Protein AF-E2ZJI4-F1 (afdb_monomer_lite)

Foldseek 3Di:
DCLVCCCVPVVVVVVVVLVVLCVVVVNDDSLVSCCVPVHDVSSVVVVVVVVVVVVVVVVCVLQVVLCVQLVVCVVVVNDDPSNDSVSSSVVSVVVVVVCVVPPPCVVCVVVVVVVVVVVVVVVVVVVVVCVPDPVNDPPDPPPPPADPDPVRPDPVVVSVVVSVVD

pLDDT: mean 73.88, std 13.68, range [38.0, 92.81]

Sequence (166 aa):
MWITFGTIFAGGVHDYFSGMMSERNDGASIAEITGKYLGPVMQNVMRVFSVVLLIMVGTVFAVGPAGLIVELCSQSGASGVLTSLLFWLIIILVYYFIATFISIDAVIGKIYPIFGICLIIMAIGVIFGIFTNPAYTIPEIWDHFGSMHPSGTPIWSFMFITVACG

Organism: NCBI:txid748224

InterPro domains:
  IPR003706 CstA, N-terminal domain [PF02554] (1-63)
  IPR051605 Peptide Transporter Carbon Starvation [PTHR30252] (1-72)

Radius of gyration: 21.34 Å; chains: 1; bounding box: 44×47×50 Å

Structure (mmCIF, N/CA/C/O backbone):
data_AF-E2ZJI4-F1
#
_entry.id   AF-E2ZJI4-F1
#
loop_
_atom_site.group_PDB
_atom_site.id
_atom_site.type_symbol
_atom_site.label_atom_id
_atom_site.label_alt_id
_atom_site.label_comp_id
_atom_site.label_asym_id
_atom_site.label_entity_id
_atom_site.label_seq_id
_atom_site.pdbx_PDB_ins_code
_atom_site.Cartn_x
_atom_site.Cartn_y
_atom_site.Cartn_z
_atom_site.occupancy
_atom_site.B_iso_or_equiv
_atom_site.auth_seq_id
_atom_site.auth_comp_id
_atom_site.auth_asym_id
_atom_site.auth_atom_id
_atom_site.pdbx_PDB_model_num
ATOM 1 N N . MET A 1 1 ? -7.503 17.088 -14.527 1.00 54.31 1 MET A N 1
ATOM 2 C CA . MET A 1 1 ? -7.587 18.032 -13.386 1.00 54.31 1 MET A CA 1
ATOM 3 C C . MET A 1 1 ? -8.460 17.529 -12.244 1.00 54.31 1 MET A C 1
ATOM 5 O O . MET A 1 1 ? -8.020 17.585 -11.106 1.00 54.31 1 MET A O 1
ATOM 9 N N . TRP A 1 2 ? -9.666 17.014 -12.500 1.00 63.25 2 TRP A N 1
ATOM 10 C CA . TRP A 1 2 ? -10.529 16.528 -11.413 1.00 63.25 2 TRP A CA 1
ATOM 11 C C . TRP A 1 2 ? -9.897 15.397 -10.582 1.00 63.25 2 TRP A C 1
ATOM 13 O O . TRP A 1 2 ? -10.011 15.413 -9.369 1.00 63.25 2 TRP A O 1
ATOM 23 N N . ILE A 1 3 ? -9.153 14.476 -11.210 1.00 63.47 3 ILE A N 1
ATOM 24 C CA . ILE A 1 3 ? -8.454 13.386 -10.504 1.00 63.47 3 ILE A CA 1
ATOM 25 C C . ILE A 1 3 ? -7.382 13.933 -9.546 1.00 63.47 3 ILE A C 1
ATOM 27 O O . ILE A 1 3 ? -7.364 13.558 -8.383 1.00 63.47 3 ILE A O 1
ATOM 31 N N . THR A 1 4 ? -6.534 14.863 -10.000 1.00 68.12 4 THR A N 1
ATOM 32 C CA . THR A 1 4 ? -5.451 15.443 -9.182 1.00 68.12 4 THR A CA 1
ATOM 33 C C . THR A 1 4 ? -5.979 16.314 -8.046 1.00 68.12 4 THR A C 1
ATOM 35 O O . THR A 1 4 ? -5.458 16.276 -6.939 1.00 68.12 4 THR A O 1
ATOM 38 N N . PHE A 1 5 ? -7.027 17.100 -8.296 1.00 70.38 5 PHE A N 1
ATOM 39 C CA . PHE A 1 5 ? -7.662 17.883 -7.237 1.00 70.38 5 PHE A CA 1
ATOM 40 C C . PHE A 1 5 ? -8.491 17.001 -6.293 1.00 70.38 5 PHE A C 1
ATOM 42 O O . PHE A 1 5 ? -8.498 17.239 -5.089 1.00 70.38 5 PHE A O 1
ATOM 49 N N . GLY A 1 6 ? -9.142 15.960 -6.813 1.00 71.56 6 GLY A N 1
ATOM 50 C CA . GLY A 1 6 ? -9.925 15.000 -6.041 1.00 71.56 6 GLY A CA 1
ATOM 51 C C . GLY A 1 6 ? -9.070 14.176 -5.081 1.00 71.56 6 GLY A C 1
ATOM 52 O O . GLY A 1 6 ? -9.448 14.027 -3.923 1.00 71.56 6 GLY A O 1
ATOM 53 N N . THR A 1 7 ? -7.892 13.703 -5.496 1.00 73.19 7 THR A N 1
ATOM 54 C CA . THR A 1 7 ? -6.973 12.992 -4.589 1.00 73.19 7 THR A CA 1
ATOM 55 C C . THR A 1 7 ? -6.473 13.893 -3.462 1.00 73.19 7 THR A C 1
ATOM 57 O O . THR A 1 7 ? -6.503 13.488 -2.304 1.00 73.19 7 THR A O 1
ATOM 60 N N . ILE A 1 8 ? -6.078 15.132 -3.771 1.00 77.69 8 ILE A N 1
ATOM 61 C CA . ILE A 1 8 ? -5.547 16.074 -2.774 1.00 77.69 8 ILE A CA 1
ATOM 62 C C . ILE A 1 8 ? -6.634 16.502 -1.782 1.00 77.69 8 ILE A C 1
ATOM 64 O O . ILE A 1 8 ? -6.434 16.419 -0.572 1.00 77.69 8 ILE A O 1
ATOM 68 N N . PHE A 1 9 ? -7.786 16.960 -2.280 1.00 79.06 9 PHE A N 1
ATOM 69 C CA . PHE A 1 9 ? -8.821 17.544 -1.428 1.00 79.06 9 PHE A CA 1
ATOM 70 C C . PHE A 1 9 ? -9.802 16.521 -0.863 1.00 79.06 9 PHE A C 1
ATOM 72 O O . PHE A 1 9 ? -10.209 16.676 0.279 1.00 79.06 9 PHE A O 1
ATOM 79 N N . ALA A 1 10 ? -10.211 15.498 -1.616 1.00 77.94 10 ALA A N 1
ATOM 80 C CA . ALA A 1 10 ? -11.143 14.492 -1.104 1.00 77.94 10 ALA A CA 1
ATOM 81 C C . ALA A 1 10 ? -10.399 13.333 -0.429 1.00 77.94 10 ALA A C 1
ATOM 83 O O . ALA A 1 10 ? -10.741 12.977 0.694 1.00 77.94 10 ALA A O 1
ATOM 84 N N . GLY A 1 11 ? -9.360 12.792 -1.075 1.00 76.06 11 GLY A N 1
ATOM 85 C CA . GLY A 1 11 ? -8.536 11.716 -0.510 1.00 76.06 11 GLY A CA 1
ATOM 86 C C . GLY A 1 11 ? -7.755 12.168 0.725 1.00 76.06 11 GLY A C 1
ATOM 87 O O . GLY A 1 11 ? -7.918 11.601 1.800 1.00 76.06 11 GLY A O 1
ATOM 88 N N . GLY A 1 12 ? -6.994 13.261 0.611 1.00 80.25 12 GLY A N 1
ATOM 89 C CA . GLY A 1 12 ? -6.200 13.786 1.729 1.00 80.25 12 GLY A CA 1
ATOM 90 C C . GLY A 1 12 ? -7.039 14.155 2.958 1.00 80.25 12 GLY A C 1
ATOM 91 O O . GLY A 1 12 ? -6.649 13.871 4.088 1.00 80.25 12 GLY A O 1
ATOM 92 N N . VAL A 1 13 ? -8.226 14.736 2.753 1.00 86.12 13 VAL A N 1
ATOM 93 C CA . VAL A 1 13 ? -9.151 15.061 3.850 1.00 86.12 13 VAL A CA 1
ATOM 94 C C . VAL A 1 13 ? -9.775 13.796 4.448 1.00 86.12 13 VAL A C 1
ATOM 96 O O . VAL A 1 13 ? -9.867 13.692 5.671 1.00 86.12 13 VAL A O 1
ATOM 99 N N . HIS A 1 14 ? -10.170 12.822 3.621 1.00 81.75 14 HIS A N 1
ATOM 100 C CA . HIS A 1 14 ? -10.692 11.530 4.077 1.00 81.75 14 HIS A CA 1
ATOM 101 C C . HIS A 1 14 ? -9.684 10.777 4.956 1.00 81.75 14 HIS A C 1
ATOM 103 O O . HIS A 1 14 ? -10.043 10.299 6.038 1.00 81.75 14 HIS A O 1
ATOM 109 N N . ASP A 1 15 ? -8.425 10.715 4.530 1.00 85.75 15 ASP A N 1
ATOM 110 C CA . ASP A 1 15 ? -7.367 10.003 5.249 1.00 85.75 15 ASP A CA 1
ATOM 111 C C . ASP A 1 15 ? -6.981 10.737 6.533 1.00 85.75 15 ASP A C 1
ATOM 113 O O . ASP A 1 15 ? -6.827 10.110 7.582 1.00 85.75 15 ASP A O 1
ATOM 117 N N . TYR A 1 16 ? -6.926 12.073 6.493 1.00 86.31 16 TYR A N 1
ATOM 118 C CA . TYR A 1 16 ? -6.687 12.888 7.681 1.00 86.31 16 TYR A CA 1
ATOM 119 C C . TYR A 1 16 ? -7.789 12.713 8.732 1.00 86.31 16 TYR A C 1
ATOM 121 O O . TYR A 1 16 ? -7.490 12.496 9.907 1.00 86.31 16 TYR A O 1
ATOM 129 N N . PHE A 1 17 ? -9.066 12.761 8.335 1.00 84.50 17 PHE A N 1
ATOM 130 C CA . PHE A 1 17 ? -10.169 12.549 9.275 1.00 84.50 17 PHE A CA 1
ATOM 131 C C . PHE A 1 17 ? -10.183 11.126 9.831 1.00 84.50 17 PHE A C 1
ATOM 133 O O . PHE A 1 17 ? -10.371 10.948 11.036 1.00 84.50 17 PHE A O 1
ATOM 140 N N . SER A 1 18 ? -9.951 10.122 8.985 1.00 83.56 18 SER A N 1
ATOM 141 C CA . SER A 1 18 ? -9.894 8.720 9.408 1.00 83.56 18 SER A CA 1
ATOM 142 C C . SER A 1 18 ? -8.736 8.473 10.382 1.00 83.56 18 SER A C 1
ATOM 144 O O . SER A 1 18 ? -8.931 7.831 11.417 1.00 83.56 18 SER A O 1
ATOM 146 N N . GLY A 1 19 ? -7.562 9.051 10.111 1.00 85.19 19 GLY A N 1
ATOM 147 C CA . GLY A 1 19 ? -6.392 8.985 10.988 1.00 85.19 19 GLY A CA 1
ATOM 148 C C . GLY A 1 19 ? -6.608 9.706 12.318 1.00 85.19 19 GLY A C 1
ATOM 149 O O . GLY A 1 19 ? -6.426 9.106 13.375 1.00 85.19 19 GLY A O 1
ATOM 150 N N . MET A 1 20 ? -7.089 10.953 12.287 1.00 87.81 20 MET A N 1
ATOM 151 C CA . MET A 1 20 ? -7.337 11.737 13.504 1.00 87.81 20 MET A CA 1
ATOM 152 C C . MET A 1 20 ? -8.419 11.099 14.388 1.00 87.81 20 MET A C 1
ATOM 154 O O . MET A 1 20 ? -8.345 11.165 15.616 1.00 87.81 20 MET A O 1
ATOM 158 N N . MET A 1 21 ? -9.437 10.468 13.792 1.00 85.50 21 MET A N 1
ATOM 159 C CA . MET A 1 21 ? -10.437 9.715 14.552 1.00 85.50 21 MET A CA 1
ATOM 160 C C . MET A 1 21 ? -9.856 8.445 15.178 1.00 85.50 21 MET A C 1
ATOM 162 O O . MET A 1 21 ? -10.248 8.113 16.296 1.00 85.50 21 MET A O 1
ATOM 166 N N . SER A 1 22 ? -8.939 7.754 14.499 1.00 87.31 22 SER A N 1
ATOM 167 C CA . SER A 1 22 ? -8.255 6.579 15.050 1.00 87.31 22 SER A CA 1
ATOM 168 C C . SER A 1 22 ? -7.337 6.949 16.212 1.00 87.31 22 SER A C 1
ATOM 170 O O . SER A 1 22 ? -7.467 6.371 17.289 1.00 87.31 22 SER A O 1
ATOM 172 N N . GLU A 1 23 ? -6.511 7.985 16.065 1.00 86.81 23 GLU A N 1
ATOM 173 C CA . GLU A 1 23 ? -5.606 8.456 17.122 1.00 86.81 23 GLU A CA 1
ATOM 174 C C . GLU A 1 23 ? -6.366 8.908 18.381 1.00 86.81 23 GLU A C 1
ATOM 176 O O . GLU A 1 23 ? -5.993 8.569 19.501 1.00 86.81 23 GLU A O 1
ATOM 181 N N . ARG A 1 24 ? -7.503 9.597 18.209 1.00 87.38 24 ARG A N 1
ATOM 182 C CA . ARG A 1 24 ? -8.380 10.005 19.324 1.00 87.38 24 ARG A CA 1
ATOM 183 C C . ARG A 1 24 ? -9.121 8.847 20.001 1.00 87.38 24 ARG A C 1
ATOM 185 O O . ARG A 1 24 ? -9.752 9.066 21.033 1.00 87.38 24 ARG A O 1
ATOM 192 N N . ASN A 1 25 ? -9.101 7.651 19.417 1.00 86.00 25 ASN A N 1
ATOM 193 C CA . ASN A 1 25 ? -9.716 6.438 19.954 1.00 86.00 25 ASN A CA 1
ATOM 194 C C . ASN A 1 25 ? -8.659 5.343 20.181 1.00 86.00 25 ASN A C 1
ATOM 196 O O . ASN A 1 25 ? -8.899 4.188 19.842 1.00 86.00 25 ASN A O 1
ATOM 200 N N . ASP A 1 26 ? -7.490 5.706 20.718 1.00 85.44 26 ASP A N 1
ATOM 201 C CA . ASP A 1 26 ? -6.411 4.776 21.096 1.00 85.44 26 ASP A CA 1
ATOM 202 C C . ASP A 1 26 ? -5.879 3.910 19.934 1.00 85.44 26 ASP A C 1
ATOM 204 O O . ASP A 1 26 ? -5.415 2.787 20.130 1.00 85.44 26 ASP A O 1
ATOM 208 N N . GLY A 1 27 ? -5.958 4.414 18.698 1.00 79.62 27 GLY A N 1
ATOM 209 C CA . GLY A 1 27 ? -5.555 3.676 17.499 1.00 79.62 27 GLY A CA 1
ATOM 210 C C . GLY A 1 27 ? -6.567 2.614 17.059 1.00 79.62 27 GLY A C 1
ATOM 211 O O . GLY A 1 27 ? -6.209 1.683 16.337 1.00 79.62 27 GLY A O 1
ATOM 212 N N . ALA A 1 28 ? -7.831 2.724 17.484 1.00 82.50 28 ALA A N 1
ATOM 213 C CA . ALA A 1 28 ? -8.875 1.782 17.099 1.00 82.50 28 ALA A CA 1
ATOM 214 C C . ALA A 1 28 ? -9.052 1.709 15.570 1.00 82.50 28 ALA A C 1
ATOM 216 O O . ALA A 1 28 ? -8.937 2.707 14.850 1.00 82.50 28 ALA A O 1
ATOM 217 N N . SER A 1 29 ? -9.378 0.512 15.073 1.00 83.44 29 SER A N 1
ATOM 218 C CA . SER A 1 29 ? -9.670 0.294 13.650 1.00 83.44 29 SER A CA 1
ATOM 219 C C . SER A 1 29 ? -10.915 1.077 13.207 1.00 83.44 29 SER A C 1
ATOM 221 O O . SER A 1 29 ? -11.851 1.269 13.985 1.00 83.44 29 SER A O 1
ATOM 223 N N . ILE A 1 30 ? -10.993 1.479 11.932 1.00 82.62 30 ILE A N 1
ATOM 224 C CA . ILE A 1 30 ? -12.151 2.228 11.393 1.00 82.62 30 ILE A CA 1
ATOM 225 C C . ILE A 1 30 ? -13.477 1.477 11.620 1.00 82.62 30 ILE A C 1
ATOM 227 O O . ILE A 1 30 ? -14.502 2.089 11.932 1.00 82.62 30 ILE A O 1
ATOM 231 N N . ALA A 1 31 ? -13.462 0.143 11.522 1.00 83.06 31 ALA A N 1
ATOM 232 C CA . ALA A 1 31 ? -14.629 -0.692 11.800 1.00 83.06 31 ALA A CA 1
ATOM 233 C C . ALA A 1 31 ? -15.094 -0.585 13.265 1.00 83.06 31 ALA A C 1
ATOM 235 O O . ALA A 1 31 ? -16.293 -0.603 13.545 1.00 83.06 31 ALA A O 1
ATOM 236 N N . GLU A 1 32 ? -14.161 -0.433 14.201 1.00 82.44 32 GLU A N 1
ATOM 237 C CA . GLU A 1 32 ? -14.433 -0.290 15.631 1.00 82.44 32 GLU A CA 1
ATOM 238 C C . GLU A 1 32 ? -14.903 1.118 16.001 1.00 82.44 32 GLU A C 1
ATOM 240 O O . GLU A 1 32 ? -15.872 1.260 16.747 1.00 82.44 32 GLU A O 1
ATOM 245 N N . ILE A 1 33 ? -14.318 2.149 15.386 1.00 84.56 33 ILE A N 1
ATOM 246 C CA . ILE A 1 33 ? -14.790 3.537 15.499 1.00 84.56 33 ILE A CA 1
ATOM 247 C C . ILE A 1 33 ? -16.229 3.642 14.983 1.00 84.56 33 ILE A C 1
ATOM 249 O O . ILE A 1 33 ? -17.095 4.209 15.649 1.00 84.56 33 ILE A O 1
ATOM 253 N N . THR A 1 34 ? -16.521 3.026 13.836 1.00 83.25 34 THR A N 1
ATOM 254 C CA . THR A 1 34 ? -17.880 3.008 13.280 1.00 83.25 34 THR A CA 1
ATOM 255 C C . THR A 1 34 ? -18.846 2.275 14.214 1.00 83.25 34 THR A C 1
ATOM 257 O O . THR A 1 34 ? -19.972 2.724 14.408 1.00 83.25 34 THR A O 1
ATOM 260 N N . GLY A 1 35 ? -18.403 1.199 14.870 1.00 82.56 35 GLY A N 1
ATOM 261 C CA . GLY A 1 35 ? -19.187 0.525 15.906 1.00 82.56 35 GLY A CA 1
ATOM 262 C C . GLY A 1 35 ? -19.494 1.397 17.125 1.00 82.56 35 GLY A C 1
ATOM 263 O O . GLY A 1 35 ? -20.620 1.376 17.623 1.00 82.56 35 GLY A O 1
ATOM 264 N N . LYS A 1 36 ? -18.525 2.206 17.572 1.00 81.75 36 LYS A N 1
ATOM 265 C CA . LYS A 1 36 ? -18.674 3.117 18.718 1.00 81.75 36 LYS A CA 1
ATOM 266 C C . LYS A 1 36 ? -19.704 4.223 18.465 1.00 81.75 36 LYS A C 1
ATOM 268 O O . LYS A 1 36 ? -20.446 4.568 19.380 1.00 81.75 36 LYS A O 1
ATOM 273 N N . TYR A 1 37 ? -19.762 4.760 17.244 1.00 82.81 37 TYR A N 1
ATOM 274 C CA . TYR A 1 37 ? -20.642 5.888 16.903 1.00 82.81 37 TYR A CA 1
ATOM 275 C C . TYR A 1 37 ? -21.975 5.487 16.247 1.00 82.81 37 TYR A C 1
ATOM 277 O O . TYR A 1 37 ? -22.973 6.170 16.459 1.00 82.81 37 TYR A O 1
ATOM 285 N N . LEU A 1 38 ? -22.017 4.402 15.466 1.00 84.25 38 LEU A N 1
ATOM 286 C CA . LEU A 1 38 ? -23.202 3.969 14.703 1.00 84.25 38 LEU A CA 1
ATOM 287 C C . LEU A 1 38 ? -23.879 2.709 15.271 1.00 84.25 38 LEU A C 1
ATOM 289 O O . LEU A 1 38 ? -24.960 2.330 14.819 1.00 84.25 38 LEU A O 1
ATOM 293 N N . GLY A 1 39 ? -23.268 2.070 16.270 1.00 89.88 39 GLY A N 1
ATOM 294 C CA . GLY A 1 39 ? -23.817 0.919 16.979 1.00 89.88 39 GLY A CA 1
ATOM 295 C C . GLY A 1 39 ? -23.293 -0.447 16.504 1.00 89.88 39 GLY A C 1
ATOM 296 O O . GLY A 1 39 ? -22.577 -0.561 15.503 1.00 89.88 39 GLY A O 1
ATOM 297 N N . PRO A 1 40 ? -23.677 -1.527 17.212 1.00 86.69 40 PRO A N 1
ATOM 298 C CA . PRO A 1 40 ? -23.088 -2.861 17.045 1.00 86.69 40 PRO A CA 1
ATOM 299 C C . PRO A 1 40 ? -23.424 -3.522 15.701 1.00 86.69 40 PRO A C 1
ATOM 301 O O . PRO A 1 40 ? -22.649 -4.331 15.192 1.00 86.69 40 PRO A O 1
ATOM 304 N N . VAL A 1 41 ? -24.559 -3.165 15.089 1.00 90.25 41 VAL A N 1
ATOM 305 C CA . VAL A 1 41 ? -24.955 -3.690 13.771 1.00 90.25 41 VAL A CA 1
ATOM 306 C C . VAL A 1 41 ? -23.991 -3.200 12.691 1.00 90.25 41 VAL A C 1
ATOM 308 O O . VAL A 1 41 ? -23.472 -4.006 11.920 1.00 90.25 41 VAL A O 1
ATOM 311 N N . MET A 1 42 ? -23.687 -1.897 12.672 1.00 87.38 42 MET A N 1
ATOM 312 C CA . MET A 1 42 ? -22.773 -1.325 11.682 1.00 87.38 42 MET A CA 1
ATOM 313 C C . MET A 1 42 ? -21.331 -1.807 11.890 1.00 87.38 42 MET A C 1
ATOM 315 O O . MET A 1 42 ? -20.609 -2.020 10.918 1.00 87.38 42 MET A O 1
ATOM 319 N N . GLN A 1 43 ? -20.927 -2.061 13.139 1.00 87.94 43 GLN A N 1
ATOM 320 C CA . GLN A 1 43 ? -19.620 -2.645 13.450 1.00 87.94 43 GLN A CA 1
ATOM 321 C C . GLN A 1 43 ? -19.399 -3.985 12.738 1.00 87.94 43 GLN A C 1
ATOM 323 O O . GLN A 1 43 ? -18.351 -4.208 12.133 1.00 87.94 43 GLN A O 1
ATOM 328 N N . ASN A 1 44 ? -20.387 -4.881 12.798 1.00 87.38 44 ASN A N 1
ATOM 329 C CA . ASN A 1 44 ? -20.279 -6.203 12.185 1.00 87.38 44 ASN A CA 1
ATOM 330 C C . ASN A 1 44 ? -20.289 -6.126 10.655 1.00 87.38 44 ASN A C 1
ATOM 332 O O . ASN A 1 44 ? -19.511 -6.832 10.015 1.00 87.38 44 ASN A O 1
ATOM 336 N N . VAL A 1 45 ? -21.094 -5.231 10.070 1.00 91.75 45 VAL A N 1
ATOM 337 C CA . VAL A 1 45 ? -21.080 -4.974 8.618 1.00 91.75 45 VAL A CA 1
ATOM 338 C C . VAL A 1 45 ? -19.699 -4.492 8.170 1.00 91.75 45 VAL A C 1
ATOM 340 O O . VAL A 1 45 ? -19.118 -5.067 7.249 1.00 91.75 45 VAL A O 1
ATOM 343 N N . MET A 1 46 ? -19.135 -3.497 8.862 1.00 88.12 46 MET A N 1
ATOM 344 C CA . MET A 1 46 ? -17.812 -2.963 8.536 1.00 88.12 46 MET A CA 1
ATOM 345 C C . MET A 1 46 ? -16.704 -4.002 8.709 1.00 88.12 46 MET A C 1
ATOM 347 O O . MET A 1 46 ? -15.814 -4.075 7.870 1.00 88.12 46 MET A O 1
ATOM 351 N N . ARG A 1 47 ? -16.770 -4.854 9.739 1.00 89.75 47 ARG A N 1
ATOM 352 C CA . ARG A 1 47 ? -15.803 -5.948 9.927 1.00 89.75 47 ARG A CA 1
ATOM 353 C C . ARG A 1 47 ? -15.816 -6.936 8.763 1.00 89.75 47 ARG A C 1
ATOM 355 O O . ARG A 1 47 ? -14.753 -7.254 8.239 1.00 89.75 47 ARG A O 1
ATOM 362 N N . VAL A 1 48 ? -16.997 -7.397 8.342 1.00 92.81 48 VAL A N 1
ATOM 363 C CA . VAL A 1 48 ? -17.118 -8.326 7.204 1.00 92.81 48 VAL A CA 1
ATOM 364 C C . VAL A 1 48 ? -16.592 -7.673 5.928 1.00 92.81 48 VAL A C 1
ATOM 366 O O . VAL A 1 48 ? -15.801 -8.280 5.208 1.00 92.81 48 VAL A O 1
ATOM 369 N N . PHE A 1 49 ? -16.971 -6.420 5.681 1.00 90.69 49 PHE A N 1
ATOM 370 C CA . PHE A 1 49 ? -16.505 -5.668 4.522 1.00 90.69 49 PHE A CA 1
ATOM 371 C C . PHE A 1 49 ? -14.976 -5.508 4.505 1.00 90.69 49 PHE A C 1
ATOM 373 O O . PHE A 1 49 ? -14.337 -5.817 3.500 1.00 90.69 49 PHE A O 1
ATOM 380 N N . SER A 1 50 ? -14.366 -5.113 5.628 1.00 89.31 50 SER A N 1
ATOM 381 C CA . SER A 1 50 ? -12.911 -4.979 5.742 1.00 89.31 50 SER A CA 1
ATOM 382 C C . SER A 1 50 ? -12.178 -6.301 5.521 1.00 89.31 50 SER A C 1
ATOM 384 O O . SER A 1 50 ? -11.150 -6.300 4.856 1.00 89.31 50 SER A O 1
ATOM 386 N N . VAL A 1 51 ? -12.691 -7.432 6.017 1.00 92.19 51 VAL A N 1
ATOM 387 C CA . VAL A 1 51 ? -12.064 -8.747 5.779 1.00 92.19 51 VAL A CA 1
ATOM 388 C C . VAL A 1 51 ? -12.049 -9.090 4.291 1.00 92.19 51 VAL A C 1
ATOM 390 O O . VAL A 1 51 ? -11.015 -9.509 3.772 1.00 92.19 51 VAL A O 1
ATOM 393 N N . VAL A 1 52 ? -13.162 -8.870 3.587 1.00 92.56 52 VAL A N 1
ATOM 394 C CA . VAL A 1 52 ? -13.231 -9.102 2.135 1.00 92.56 52 VAL A CA 1
ATOM 395 C C . VAL A 1 52 ? -12.235 -8.208 1.396 1.00 92.56 52 VAL A C 1
ATOM 397 O O . VAL A 1 52 ? -11.488 -8.699 0.548 1.00 92.56 52 VAL A O 1
ATOM 400 N N . LEU A 1 53 ? -12.170 -6.920 1.750 1.00 88.94 53 LEU A N 1
ATOM 401 C CA . LEU A 1 53 ? -11.205 -5.993 1.158 1.00 88.94 53 LEU A CA 1
ATOM 402 C C . LEU A 1 53 ? -9.757 -6.407 1.432 1.00 88.94 53 LEU A C 1
ATOM 404 O O . LEU A 1 53 ? -8.949 -6.396 0.511 1.00 88.94 53 LEU A O 1
ATOM 408 N N . LEU A 1 54 ? -9.425 -6.818 2.656 1.00 88.50 54 LEU A N 1
ATOM 409 C CA . LEU A 1 54 ? -8.073 -7.254 3.014 1.00 88.50 54 LEU A CA 1
ATOM 410 C C . LEU A 1 54 ? -7.640 -8.491 2.214 1.00 88.50 54 LEU A C 1
ATOM 412 O O . LEU A 1 54 ? -6.499 -8.552 1.757 1.00 88.50 54 LEU A O 1
ATOM 416 N N . ILE A 1 55 ? -8.548 -9.445 1.981 1.00 90.69 55 ILE A N 1
ATOM 417 C CA . ILE A 1 55 ? -8.276 -10.607 1.120 1.00 90.69 55 ILE A CA 1
ATOM 418 C C . ILE A 1 55 ? -8.053 -10.157 -0.328 1.00 90.69 55 ILE A C 1
ATOM 420 O O . ILE A 1 55 ? -7.083 -10.577 -0.960 1.00 90.69 55 ILE A O 1
ATOM 424 N N . MET A 1 56 ? -8.912 -9.276 -0.850 1.00 87.44 56 MET A N 1
ATOM 425 C CA . MET A 1 56 ? -8.790 -8.756 -2.214 1.00 87.44 56 MET A CA 1
ATOM 426 C C . MET A 1 56 ? -7.454 -8.034 -2.416 1.00 87.44 56 MET A C 1
ATOM 428 O O . MET A 1 56 ? -6.722 -8.342 -3.356 1.00 87.44 56 MET A O 1
ATOM 432 N N . VAL A 1 57 ? -7.092 -7.150 -1.489 1.00 87.31 57 VAL A N 1
ATOM 433 C CA . VAL A 1 57 ? -5.817 -6.428 -1.481 1.00 87.31 57 VAL A CA 1
ATOM 434 C C . VAL A 1 57 ? -4.637 -7.405 -1.450 1.00 87.31 57 VAL A C 1
ATOM 436 O O . VAL A 1 57 ? -3.725 -7.277 -2.266 1.00 87.31 57 VAL A O 1
ATOM 439 N N . GLY A 1 58 ? -4.685 -8.436 -0.600 1.00 87.06 58 GLY A N 1
ATOM 440 C CA . GLY A 1 58 ? -3.657 -9.481 -0.558 1.00 87.06 58 GLY A CA 1
ATOM 441 C C . GLY A 1 58 ? -3.471 -10.201 -1.900 1.00 87.06 58 GLY A C 1
ATOM 442 O O . GLY A 1 58 ? -2.341 -10.408 -2.342 1.00 87.06 58 GLY A O 1
ATOM 443 N N . THR A 1 59 ? -4.564 -10.531 -2.594 1.00 87.31 59 THR A N 1
ATOM 444 C CA . THR A 1 59 ? -4.479 -11.166 -3.922 1.00 87.31 59 THR A CA 1
ATOM 445 C C . THR A 1 59 ? -3.939 -10.224 -4.997 1.00 87.31 59 THR A C 1
ATOM 447 O O . THR A 1 59 ? -3.106 -10.638 -5.802 1.00 87.31 59 THR A O 1
ATOM 450 N N . VAL A 1 60 ? -4.346 -8.951 -4.993 1.00 86.00 60 VAL A N 1
ATOM 451 C CA . VAL A 1 60 ? -3.894 -7.955 -5.977 1.00 86.00 60 VAL A CA 1
ATOM 452 C C . VAL A 1 60 ? -2.395 -7.689 -5.834 1.00 86.00 60 VAL A C 1
ATOM 454 O O . VAL A 1 60 ? -1.683 -7.682 -6.840 1.00 86.00 60 VAL A O 1
ATOM 457 N N . PHE A 1 61 ? -1.888 -7.566 -4.604 1.00 82.88 61 PHE A N 1
ATOM 458 C CA . PHE A 1 61 ? -0.455 -7.381 -4.358 1.00 82.88 61 PHE A CA 1
ATOM 459 C C . PHE A 1 61 ? 0.398 -8.599 -4.731 1.00 82.88 61 PHE A C 1
ATOM 461 O O . PHE A 1 61 ? 1.551 -8.422 -5.109 1.00 82.88 61 PHE A O 1
ATOM 468 N N . ALA A 1 62 ? -0.144 -9.820 -4.681 1.00 85.62 62 ALA A N 1
ATOM 469 C CA . ALA A 1 62 ? 0.569 -11.010 -5.151 1.00 85.62 62 ALA A CA 1
ATOM 470 C C . ALA A 1 62 ? 0.564 -11.130 -6.689 1.00 85.62 62 ALA A C 1
ATOM 472 O O . ALA A 1 62 ? 1.567 -11.512 -7.293 1.00 85.62 62 ALA A O 1
ATOM 473 N N . VAL A 1 63 ? -0.558 -10.794 -7.335 1.00 85.12 63 VAL A N 1
ATOM 474 C CA . VAL A 1 63 ? -0.734 -10.932 -8.792 1.00 85.12 63 VAL A CA 1
ATOM 475 C C . VAL A 1 63 ? -0.024 -9.819 -9.570 1.00 85.12 63 VAL A C 1
ATOM 477 O O . VAL A 1 63 ? 0.524 -10.093 -10.637 1.00 85.12 63 VAL A O 1
ATOM 480 N N . GLY A 1 64 ? 0.011 -8.587 -9.053 1.00 85.19 64 GLY A N 1
ATOM 481 C CA . GLY A 1 64 ? 0.618 -7.435 -9.736 1.00 85.19 64 GLY A CA 1
ATOM 482 C C . GLY A 1 64 ? 2.091 -7.648 -10.127 1.00 85.19 64 GLY A C 1
ATOM 483 O O . GLY A 1 64 ? 2.416 -7.585 -11.315 1.00 85.19 64 GLY A O 1
ATOM 484 N N . PRO A 1 65 ? 2.989 -7.970 -9.176 1.00 82.81 65 PRO A N 1
ATOM 485 C CA . PRO A 1 65 ? 4.392 -8.259 -9.468 1.00 82.81 65 PRO A CA 1
ATOM 486 C C . PRO A 1 65 ? 4.571 -9.489 -10.363 1.00 82.81 65 PRO A C 1
ATOM 488 O O . PRO A 1 65 ? 5.413 -9.471 -11.258 1.00 82.81 65 PRO A O 1
ATOM 491 N N . ALA A 1 66 ? 3.761 -10.539 -10.168 1.00 83.06 66 ALA A N 1
ATOM 492 C CA . ALA A 1 66 ? 3.802 -11.737 -11.009 1.00 83.06 66 ALA A CA 1
ATOM 493 C C . ALA A 1 66 ? 3.498 -11.402 -12.480 1.00 83.06 66 ALA A C 1
ATOM 495 O O . ALA A 1 66 ? 4.203 -11.861 -13.377 1.00 83.06 66 ALA A O 1
ATOM 496 N N . GLY A 1 67 ? 2.484 -10.564 -12.721 1.00 81.88 67 GLY A N 1
ATOM 497 C CA . GLY A 1 67 ? 2.126 -10.087 -14.056 1.00 81.88 67 GLY A CA 1
ATOM 498 C C . GLY A 1 67 ? 3.227 -9.242 -14.698 1.00 81.88 67 GLY A C 1
ATOM 499 O O . GLY A 1 67 ? 3.556 -9.455 -15.863 1.00 81.88 67 GLY A O 1
ATOM 500 N N . LEU A 1 68 ? 3.855 -8.344 -13.931 1.00 82.19 68 LEU A N 1
ATOM 501 C CA . LEU A 1 68 ? 4.969 -7.524 -14.423 1.00 82.19 68 LEU A CA 1
ATOM 502 C C . LEU A 1 68 ? 6.187 -8.370 -14.825 1.00 82.19 68 LEU A C 1
ATOM 504 O O . LEU A 1 68 ? 6.783 -8.120 -15.870 1.00 82.19 68 LEU A O 1
ATOM 508 N N . ILE A 1 69 ? 6.545 -9.390 -14.038 1.00 81.19 69 ILE A N 1
ATOM 509 C CA . ILE A 1 69 ? 7.671 -10.281 -14.364 1.00 81.19 69 ILE A CA 1
ATOM 510 C C . ILE A 1 69 ? 7.377 -11.083 -15.640 1.00 81.19 69 ILE A C 1
ATOM 512 O O . ILE A 1 69 ? 8.247 -11.202 -16.501 1.00 81.19 69 ILE A O 1
ATOM 516 N N . VAL A 1 70 ? 6.149 -11.587 -15.799 1.00 79.12 70 VAL A N 1
ATOM 517 C CA . VAL A 1 70 ? 5.733 -12.312 -17.010 1.00 79.12 70 VAL A CA 1
ATOM 518 C C . VAL A 1 70 ? 5.806 -11.426 -18.253 1.00 79.12 70 VAL A C 1
ATOM 520 O O . VAL A 1 70 ? 6.301 -11.876 -19.289 1.00 79.12 70 VAL A O 1
ATOM 523 N N . GLU A 1 71 ? 5.361 -10.173 -18.161 1.00 78.81 71 GLU A N 1
ATOM 524 C CA . GLU A 1 71 ? 5.426 -9.220 -19.273 1.00 78.81 71 GLU A CA 1
ATOM 525 C C . GLU A 1 71 ? 6.882 -8.920 -19.667 1.00 78.81 71 GLU A C 1
ATOM 527 O O . GLU A 1 71 ? 7.244 -9.003 -20.842 1.00 78.81 71 GLU A O 1
ATOM 532 N N . LEU A 1 72 ? 7.760 -8.685 -18.684 1.00 77.00 72 LEU A N 1
ATOM 533 C CA . LEU A 1 72 ? 9.193 -8.470 -18.920 1.00 77.00 72 LEU A CA 1
ATOM 534 C C . LEU A 1 72 ? 9.880 -9.699 -19.540 1.00 77.00 72 LEU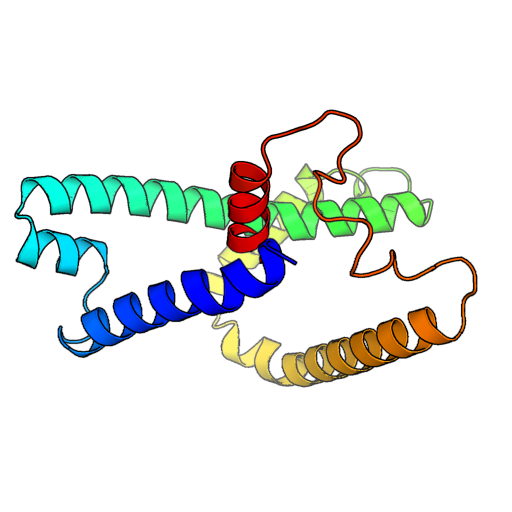 A C 1
ATOM 536 O O . LEU A 1 72 ? 10.705 -9.562 -20.450 1.00 77.00 72 LEU A O 1
ATOM 540 N N . CYS A 1 73 ? 9.537 -10.907 -19.085 1.00 73.81 73 CYS A N 1
ATOM 541 C CA . CYS A 1 73 ? 10.046 -12.154 -19.660 1.00 73.81 73 CYS A CA 1
ATOM 542 C C . CYS A 1 73 ? 9.540 -12.381 -21.095 1.00 73.81 73 CYS A C 1
ATOM 544 O O . CYS A 1 73 ? 10.314 -12.830 -21.943 1.00 73.81 73 CYS A O 1
ATOM 546 N N . SER A 1 74 ? 8.284 -12.023 -21.380 1.00 69.44 74 SER A N 1
ATOM 547 C CA . SER A 1 74 ? 7.689 -12.110 -22.722 1.00 69.44 74 SER A CA 1
ATOM 548 C C . SER A 1 74 ? 8.373 -11.155 -23.703 1.00 69.44 74 SER A C 1
ATOM 550 O O . SER A 1 74 ? 8.736 -11.562 -24.807 1.00 69.44 74 SER A O 1
ATOM 552 N N . GLN A 1 75 ? 8.627 -9.909 -23.290 1.00 68.62 75 GLN A N 1
ATOM 553 C CA . GLN A 1 75 ? 9.321 -8.911 -24.116 1.00 68.62 75 GLN A CA 1
ATOM 554 C C . GLN A 1 75 ? 10.800 -9.249 -24.358 1.00 68.62 75 GLN A C 1
ATOM 556 O O . GLN A 1 75 ? 11.351 -8.897 -25.397 1.00 68.62 75 GLN A O 1
ATOM 561 N N . SER A 1 76 ? 11.435 -9.984 -23.441 1.00 64.38 76 SER A N 1
ATOM 562 C CA . SER A 1 76 ? 12.837 -10.417 -23.560 1.00 64.38 76 SER A CA 1
ATOM 563 C C . SER A 1 76 ? 13.032 -11.668 -24.437 1.00 64.38 76 SER A C 1
ATOM 565 O O . SER A 1 76 ? 14.136 -12.208 -24.499 1.00 64.38 76 SER A O 1
ATOM 567 N N . GLY A 1 77 ? 11.981 -12.159 -25.108 1.00 60.81 77 GLY A N 1
ATOM 568 C CA . GLY A 1 77 ? 12.050 -13.312 -26.015 1.00 60.81 77 GLY A CA 1
ATOM 569 C C . GLY A 1 77 ? 12.150 -14.677 -25.320 1.00 60.81 77 GLY A C 1
ATOM 570 O O . GLY A 1 77 ? 12.423 -15.684 -25.977 1.00 60.81 77 GLY A O 1
ATOM 571 N N . ALA A 1 78 ? 11.927 -14.746 -24.004 1.00 56.69 78 ALA A N 1
ATOM 572 C CA . ALA A 1 78 ? 11.951 -16.004 -23.265 1.00 56.69 78 ALA A CA 1
ATOM 573 C C . ALA A 1 78 ? 10.654 -16.799 -23.505 1.00 56.69 78 ALA A C 1
ATOM 575 O O . ALA A 1 78 ? 9.557 -16.344 -23.189 1.00 56.69 78 ALA A O 1
ATOM 576 N N . SER A 1 79 ? 10.782 -18.013 -24.047 1.00 49.75 79 SER A N 1
ATOM 577 C CA . SER A 1 79 ? 9.657 -18.919 -24.319 1.00 49.75 79 SER A CA 1
ATOM 578 C C . SER A 1 79 ? 9.634 -20.075 -23.313 1.00 49.75 79 SER A C 1
ATOM 580 O O . SER A 1 79 ? 10.618 -20.807 -23.210 1.00 49.75 79 SER A O 1
ATOM 582 N N . GLY A 1 80 ? 8.522 -2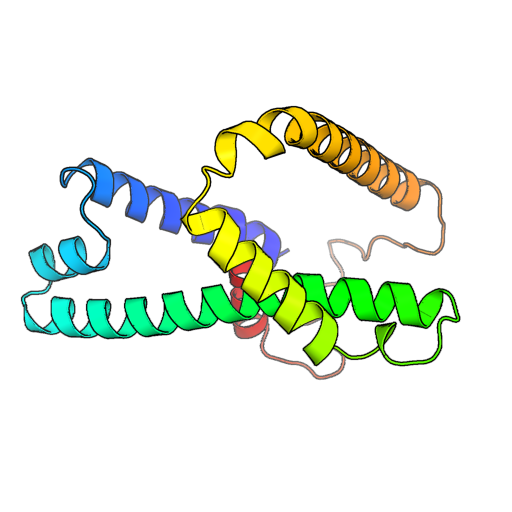0.276 -22.590 1.00 64.00 80 GLY A N 1
ATOM 583 C CA . GLY A 1 80 ? 8.283 -21.487 -21.787 1.00 64.00 80 GLY A CA 1
ATOM 584 C C . GLY A 1 80 ? 7.704 -21.243 -20.387 1.00 64.00 80 GLY A C 1
ATOM 585 O O . GLY A 1 80 ? 6.960 -20.297 -20.161 1.00 64.00 80 GLY A O 1
ATOM 586 N N . VAL A 1 81 ? 8.047 -22.116 -19.429 1.00 57.69 81 VAL A N 1
ATOM 587 C CA . VAL A 1 81 ? 7.546 -22.127 -18.028 1.00 57.69 81 VAL A CA 1
ATOM 588 C C . VAL A 1 81 ? 7.702 -20.767 -17.320 1.00 57.69 81 VAL A C 1
ATOM 590 O O . VAL A 1 81 ? 6.882 -20.410 -16.475 1.00 57.69 81 VAL A O 1
ATOM 593 N N . LEU A 1 82 ? 8.696 -19.973 -17.733 1.00 57.59 82 LEU A N 1
ATOM 594 C CA . LEU A 1 82 ? 8.990 -18.619 -17.246 1.00 57.59 82 LEU A CA 1
ATOM 595 C C . LEU A 1 82 ? 7.951 -17.560 -17.659 1.00 57.59 82 LEU A C 1
ATOM 597 O O . LEU A 1 82 ? 7.922 -16.489 -17.063 1.00 57.59 82 LEU A O 1
ATOM 601 N N . THR A 1 83 ? 7.086 -17.846 -18.634 1.00 61.19 83 THR A N 1
ATOM 602 C CA . THR A 1 83 ? 5.991 -16.961 -19.070 1.00 61.19 83 THR A CA 1
ATOM 603 C C . THR A 1 83 ? 4.666 -17.285 -18.368 1.00 61.19 83 THR A C 1
ATOM 605 O O . THR A 1 83 ? 3.648 -16.642 -18.612 1.00 61.19 83 THR A O 1
ATOM 608 N N . SER A 1 84 ? 4.637 -18.302 -17.500 1.00 71.75 84 SER A N 1
ATOM 609 C CA . SER A 1 84 ? 3.406 -18.699 -16.820 1.00 71.75 84 SER A CA 1
ATOM 610 C C . SER A 1 84 ? 3.192 -17.897 -15.535 1.00 71.75 84 SER A C 1
ATOM 612 O O . SER A 1 84 ? 4.005 -17.919 -14.611 1.00 71.75 84 SER A O 1
ATOM 614 N N . LEU A 1 85 ? 2.051 -17.206 -15.463 1.00 70.94 85 LEU A N 1
ATOM 615 C CA . LEU A 1 85 ? 1.658 -16.409 -14.297 1.00 70.94 85 LEU A CA 1
ATOM 616 C C . LEU A 1 85 ? 1.581 -17.269 -13.031 1.00 70.94 85 LEU A C 1
ATOM 618 O O . LEU A 1 85 ? 2.047 -16.857 -11.975 1.00 70.94 85 LEU A O 1
ATOM 622 N N . LEU A 1 86 ? 1.064 -18.496 -13.150 1.00 77.25 86 LEU A N 1
ATOM 623 C CA . LEU A 1 86 ? 0.952 -19.432 -12.029 1.00 77.25 86 LEU A CA 1
ATOM 624 C C . LEU A 1 86 ? 2.314 -19.826 -11.444 1.00 77.25 86 LEU A C 1
ATOM 626 O O . LEU A 1 86 ? 2.421 -19.963 -10.230 1.00 77.25 86 LEU A O 1
ATOM 630 N N . PHE A 1 87 ? 3.356 -19.969 -12.268 1.00 79.69 87 PHE A N 1
ATOM 631 C CA . PHE A 1 87 ? 4.695 -20.309 -11.783 1.00 79.69 87 PHE A CA 1
ATOM 632 C C . PHE A 1 87 ? 5.276 -19.192 -10.911 1.00 79.69 87 PHE A C 1
ATOM 634 O O . PHE A 1 87 ? 5.695 -19.445 -9.781 1.00 79.69 87 PHE A O 1
ATOM 641 N N . TRP A 1 88 ? 5.224 -17.947 -11.390 1.00 79.69 88 TRP A N 1
ATOM 642 C CA . TRP A 1 88 ? 5.702 -16.791 -10.628 1.00 79.69 88 TRP A CA 1
ATOM 643 C C . TRP A 1 88 ? 4.841 -16.492 -9.402 1.00 79.69 88 TRP A C 1
ATOM 645 O O . TRP A 1 88 ? 5.380 -16.177 -8.344 1.00 79.69 88 TRP A O 1
ATOM 655 N N . LEU A 1 89 ? 3.522 -16.656 -9.506 1.00 83.75 89 LEU A N 1
ATOM 656 C CA . LEU A 1 89 ? 2.606 -16.474 -8.383 1.00 83.75 89 LEU A CA 1
ATOM 657 C C . LEU A 1 89 ? 2.884 -17.476 -7.258 1.00 83.75 89 LEU A C 1
ATOM 659 O O . LEU A 1 89 ? 2.934 -17.075 -6.099 1.00 83.75 89 LEU A O 1
ATOM 663 N N . ILE A 1 90 ? 3.111 -18.755 -7.577 1.00 84.94 90 ILE A N 1
ATOM 664 C CA . ILE A 1 90 ? 3.460 -19.773 -6.573 1.00 84.94 90 ILE A CA 1
ATOM 665 C C . ILE A 1 90 ? 4.789 -19.424 -5.894 1.00 84.94 90 ILE A C 1
ATOM 667 O O . ILE A 1 90 ? 4.881 -19.506 -4.671 1.00 84.94 90 ILE A O 1
ATOM 671 N N . ILE A 1 91 ? 5.797 -18.985 -6.654 1.00 84.94 91 ILE A N 1
ATOM 672 C CA . ILE A 1 91 ? 7.089 -18.554 -6.097 1.00 84.94 91 ILE A CA 1
ATOM 673 C C . ILE A 1 91 ? 6.911 -17.368 -5.142 1.00 84.94 91 ILE A C 1
ATOM 675 O O . ILE A 1 91 ? 7.434 -17.399 -4.028 1.00 84.94 91 ILE A O 1
ATOM 679 N N . ILE A 1 92 ? 6.153 -16.345 -5.546 1.00 84.75 92 ILE A N 1
ATOM 680 C CA . ILE A 1 92 ? 5.884 -15.157 -4.723 1.00 84.75 92 ILE A CA 1
ATOM 681 C C . ILE A 1 92 ? 5.091 -15.532 -3.466 1.00 84.75 92 ILE A C 1
ATOM 683 O O . ILE A 1 92 ? 5.397 -15.048 -2.380 1.00 84.75 92 ILE A O 1
ATOM 687 N N . LEU A 1 93 ? 4.117 -16.435 -3.576 1.00 84.56 93 LEU A N 1
ATOM 688 C CA . LEU A 1 93 ? 3.309 -16.879 -2.442 1.00 84.56 93 LEU A CA 1
ATOM 689 C C . LEU A 1 93 ? 4.126 -17.711 -1.441 1.00 84.56 93 LEU A C 1
ATOM 691 O O . LEU A 1 93 ? 4.001 -17.511 -0.234 1.00 84.56 93 LEU A O 1
ATOM 695 N N . VAL A 1 94 ? 5.011 -18.591 -1.922 1.00 86.06 94 VAL A N 1
ATOM 696 C CA . VAL A 1 94 ? 5.978 -19.307 -1.073 1.00 86.06 94 VAL A CA 1
ATOM 697 C C . VAL A 1 94 ? 6.940 -18.323 -0.407 1.00 86.06 94 VAL A C 1
ATOM 699 O O . VAL A 1 94 ? 7.213 -18.448 0.786 1.00 86.06 94 VAL A O 1
ATOM 702 N N . TYR A 1 95 ? 7.415 -17.316 -1.141 1.00 83.06 95 TYR A N 1
ATOM 703 C CA . TYR A 1 95 ? 8.244 -16.252 -0.581 1.00 83.06 95 TYR A CA 1
ATOM 704 C C . TYR A 1 95 ? 7.513 -15.476 0.523 1.00 83.06 95 TYR A C 1
ATOM 706 O O . TYR A 1 95 ? 8.084 -15.286 1.593 1.00 83.06 95 TYR A O 1
ATOM 714 N N . TYR A 1 96 ? 6.246 -15.098 0.325 1.00 80.88 96 TYR A N 1
ATOM 715 C CA . TYR A 1 96 ? 5.433 -14.447 1.358 1.00 80.88 96 TYR A CA 1
ATOM 716 C C . TYR A 1 96 ? 5.224 -15.343 2.575 1.00 80.88 96 TYR A C 1
ATOM 718 O O . TYR A 1 96 ? 5.341 -14.870 3.701 1.00 80.88 96 TYR A O 1
ATOM 726 N N . PHE A 1 97 ? 5.008 -16.642 2.376 1.00 83.19 97 PHE A N 1
ATOM 727 C CA . PHE A 1 97 ? 4.922 -17.588 3.485 1.00 83.19 97 PHE A CA 1
ATOM 728 C C . PHE A 1 97 ? 6.229 -17.624 4.291 1.00 83.19 97 PHE A C 1
ATOM 730 O O . PHE A 1 97 ? 6.208 -17.474 5.509 1.00 83.19 97 PHE A O 1
ATOM 737 N N . ILE A 1 98 ? 7.385 -17.715 3.629 1.00 82.12 98 ILE A N 1
ATOM 738 C CA . ILE A 1 98 ? 8.695 -17.684 4.301 1.00 82.12 98 ILE A CA 1
ATOM 739 C C . ILE A 1 98 ? 8.931 -16.334 5.002 1.00 82.12 98 ILE A C 1
ATOM 741 O O . ILE A 1 98 ? 9.409 -16.307 6.136 1.00 82.12 98 ILE A O 1
ATOM 745 N N . ALA A 1 99 ? 8.543 -15.225 4.372 1.00 76.56 99 ALA A N 1
ATOM 746 C CA . ALA A 1 99 ? 8.643 -13.875 4.925 1.00 76.56 99 ALA A CA 1
ATOM 747 C C . ALA A 1 99 ? 7.745 -13.633 6.151 1.00 76.56 99 ALA A C 1
ATOM 749 O O . ALA A 1 99 ? 8.018 -12.730 6.934 1.00 76.56 99 ALA A O 1
ATOM 750 N N . THR A 1 100 ? 6.684 -14.422 6.351 1.00 79.19 100 THR A N 1
ATOM 751 C CA . THR A 1 100 ? 5.908 -14.360 7.604 1.00 79.19 100 THR A CA 1
ATOM 752 C C . THR A 1 100 ? 6.617 -15.036 8.777 1.00 79.19 100 THR A C 1
ATOM 754 O O . THR A 1 100 ? 6.407 -14.639 9.920 1.00 79.19 100 THR A O 1
ATOM 757 N N . PHE A 1 101 ? 7.483 -16.024 8.517 1.00 76.69 101 PHE A N 1
ATOM 758 C CA . PHE A 1 101 ? 8.250 -16.722 9.557 1.00 76.69 101 PHE A CA 1
ATOM 759 C C . PHE A 1 101 ? 9.618 -16.088 9.839 1.00 76.69 101 PHE A C 1
ATOM 761 O O . PHE A 1 101 ? 10.120 -16.192 10.957 1.00 76.69 101 PHE A O 1
ATOM 768 N N . ILE A 1 102 ? 10.229 -15.436 8.850 1.00 71.88 102 ILE A N 1
ATOM 769 C CA . ILE A 1 102 ? 11.499 -14.709 8.973 1.00 71.88 102 ILE A CA 1
ATOM 770 C C . ILE A 1 102 ? 11.213 -13.221 8.806 1.00 71.88 102 ILE A C 1
ATOM 772 O O . ILE A 1 102 ? 10.680 -12.824 7.777 1.00 71.88 102 ILE A O 1
ATOM 776 N N . SER A 1 103 ? 11.603 -12.388 9.776 1.00 63.62 103 SER A N 1
ATOM 777 C CA . SER A 1 103 ? 11.386 -10.940 9.703 1.00 63.62 103 SER A CA 1
ATOM 778 C C . SER A 1 103 ? 12.034 -10.336 8.451 1.00 63.62 103 SER A C 1
ATOM 780 O O . SER A 1 103 ? 13.257 -10.241 8.317 1.00 63.62 103 SER A O 1
ATOM 782 N N . ILE A 1 104 ? 11.181 -9.908 7.519 1.00 59.75 104 ILE A N 1
ATOM 783 C CA . ILE A 1 104 ? 11.571 -9.295 6.244 1.00 59.75 104 ILE A CA 1
ATOM 784 C C . ILE A 1 104 ? 12.303 -7.954 6.438 1.00 59.75 104 ILE A C 1
ATOM 786 O O . ILE A 1 104 ? 13.121 -7.547 5.607 1.00 59.75 104 ILE A O 1
ATOM 790 N N . ASP A 1 105 ? 12.064 -7.319 7.589 1.00 56.66 105 ASP A N 1
ATOM 791 C CA . ASP A 1 105 ? 12.577 -6.005 7.978 1.00 56.66 105 ASP A CA 1
ATOM 792 C C . ASP A 1 105 ? 14.111 -5.943 8.005 1.00 56.66 105 ASP A C 1
ATOM 794 O O . ASP A 1 105 ? 14.704 -4.916 7.668 1.00 56.66 105 ASP A O 1
ATOM 798 N N . ALA A 1 106 ? 14.784 -7.051 8.339 1.00 59.12 106 ALA A N 1
ATOM 799 C CA . ALA A 1 106 ? 16.244 -7.089 8.429 1.00 59.12 106 ALA A CA 1
ATOM 800 C C . ALA A 1 106 ? 16.940 -7.252 7.063 1.00 59.12 106 ALA A C 1
ATOM 802 O O . ALA A 1 106 ? 18.089 -6.833 6.903 1.00 59.12 106 ALA A O 1
ATOM 803 N N . VAL A 1 107 ? 16.263 -7.848 6.075 1.00 61.88 107 VAL A N 1
ATOM 804 C CA . VAL A 1 107 ? 16.851 -8.176 4.762 1.00 61.88 107 VAL A CA 1
ATOM 805 C C . VAL A 1 107 ? 16.633 -7.046 3.753 1.00 61.88 107 VAL A C 1
ATOM 807 O O . VAL A 1 107 ? 17.554 -6.687 3.020 1.00 61.88 107 VAL A O 1
ATOM 810 N N . ILE A 1 108 ? 15.441 -6.442 3.729 1.00 62.72 108 ILE A N 1
ATOM 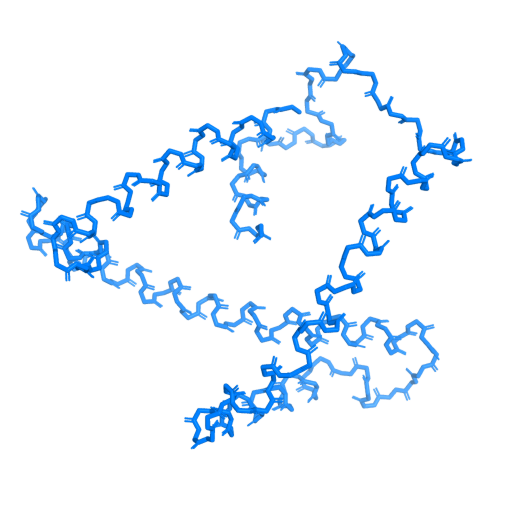811 C CA . ILE A 1 108 ? 15.060 -5.456 2.703 1.00 62.72 108 ILE A CA 1
ATOM 812 C C . ILE A 1 108 ? 15.398 -4.008 3.085 1.00 62.72 108 ILE A C 1
ATOM 814 O O . ILE A 1 108 ? 15.643 -3.192 2.193 1.00 62.72 108 ILE A O 1
ATOM 818 N N . GLY A 1 109 ? 15.518 -3.682 4.378 1.00 60.56 109 GLY A N 1
ATOM 819 C CA . GLY A 1 109 ? 15.732 -2.303 4.841 1.00 60.56 109 GLY A CA 1
ATOM 820 C C . GLY A 1 109 ? 16.973 -1.607 4.259 1.00 60.56 109 GLY A C 1
ATOM 821 O O . GLY A 1 109 ? 16.944 -0.403 4.016 1.00 60.56 109 GLY A O 1
ATOM 822 N N . LYS A 1 110 ? 18.052 -2.350 3.959 1.00 69.38 110 LYS A N 1
ATOM 823 C CA . LYS A 1 110 ? 19.271 -1.797 3.326 1.00 69.38 110 LYS A CA 1
ATOM 824 C C . LYS A 1 110 ? 19.169 -1.616 1.810 1.00 69.38 110 LYS A C 1
ATOM 826 O O . LYS A 1 110 ? 19.886 -0.789 1.258 1.00 69.38 110 LYS A O 1
ATOM 831 N N . ILE A 1 111 ? 18.308 -2.377 1.142 1.00 79.19 111 ILE A N 1
ATOM 832 C CA . ILE A 1 111 ? 18.106 -2.323 -0.314 1.00 79.19 111 ILE A CA 1
ATOM 833 C C . ILE A 1 111 ? 17.043 -1.285 -0.693 1.00 79.19 111 ILE A C 1
ATOM 835 O O . ILE A 1 111 ? 17.131 -0.661 -1.749 1.00 79.19 111 ILE A O 1
ATOM 839 N N . TYR A 1 112 ? 16.083 -1.035 0.198 1.00 72.38 112 TYR A N 1
ATOM 840 C CA . TYR A 1 112 ? 15.047 -0.022 0.022 1.00 72.38 112 TYR A CA 1
ATOM 841 C C . TYR A 1 112 ? 15.561 1.385 -0.367 1.00 72.38 112 TYR A C 1
ATOM 843 O O . TYR A 1 112 ? 15.010 1.964 -1.304 1.00 72.38 112 TYR A O 1
ATOM 851 N N . PRO A 1 113 ? 16.632 1.948 0.240 1.00 80.25 113 PRO A N 1
ATOM 852 C CA . PRO A 1 113 ? 17.157 3.252 -0.177 1.00 80.25 113 PRO A CA 1
ATOM 853 C C . PRO A 1 113 ? 17.672 3.277 -1.625 1.00 80.25 113 PRO A C 1
ATOM 855 O O . PRO A 1 113 ? 17.594 4.319 -2.271 1.00 80.25 113 PRO A O 1
ATOM 858 N N . ILE A 1 114 ? 18.137 2.147 -2.173 1.00 86.38 114 ILE A N 1
ATOM 859 C CA . ILE A 1 114 ? 18.554 2.057 -3.583 1.00 86.38 114 ILE A CA 1
ATOM 860 C C . ILE A 1 114 ? 17.328 2.160 -4.496 1.00 86.38 114 ILE A C 1
ATOM 862 O O . ILE A 1 114 ? 17.334 2.953 -5.436 1.00 86.38 114 ILE A O 1
ATOM 866 N N . PHE A 1 115 ? 16.251 1.429 -4.185 1.00 80.81 115 PHE A N 1
ATOM 867 C CA . PHE A 1 115 ? 14.984 1.553 -4.913 1.00 80.81 115 PHE A CA 1
ATOM 868 C C . PHE A 1 115 ? 14.414 2.974 -4.832 1.00 80.81 115 PHE A C 1
ATOM 870 O O . PHE A 1 115 ? 13.963 3.503 -5.846 1.00 80.81 115 PHE A O 1
ATOM 877 N N . GLY A 1 116 ? 14.509 3.629 -3.671 1.00 81.94 116 GLY A N 1
ATOM 878 C CA . GLY A 1 116 ? 14.111 5.030 -3.508 1.00 81.94 116 GLY A CA 1
ATOM 879 C C . GLY A 1 116 ? 14.882 5.982 -4.428 1.00 81.94 116 GLY A C 1
ATOM 880 O O . GLY A 1 116 ? 14.277 6.817 -5.099 1.00 81.94 116 GLY A O 1
ATOM 881 N N . ILE A 1 117 ? 16.205 5.824 -4.532 1.00 89.00 117 ILE A N 1
ATOM 882 C CA . ILE A 1 117 ? 17.026 6.623 -5.456 1.00 89.00 117 ILE A CA 1
ATOM 883 C C . ILE A 1 117 ? 16.642 6.337 -6.916 1.00 89.00 117 ILE A C 1
ATOM 885 O O . ILE A 1 117 ? 16.499 7.277 -7.700 1.00 89.00 117 ILE A O 1
ATOM 889 N N . CYS A 1 118 ? 16.411 5.074 -7.289 1.00 85.25 118 CYS A N 1
ATOM 890 C CA . CYS A 1 118 ? 15.938 4.720 -8.630 1.00 85.25 118 CYS A CA 1
ATOM 891 C C . CYS A 1 118 ? 14.589 5.374 -8.970 1.00 85.25 118 CYS A C 1
ATOM 893 O O . CYS A 1 118 ? 14.425 5.862 -10.088 1.00 85.25 118 CYS A O 1
ATOM 895 N N . LEU A 1 119 ? 13.649 5.436 -8.020 1.00 82.50 119 LEU A N 1
ATOM 896 C CA . LEU A 1 119 ? 12.363 6.117 -8.211 1.00 82.50 119 LEU A CA 1
ATOM 897 C C . LEU A 1 119 ? 12.539 7.624 -8.439 1.00 82.50 119 LEU A C 1
ATOM 899 O O . LEU A 1 119 ? 11.900 8.185 -9.327 1.00 82.50 119 LEU A O 1
ATOM 903 N N . ILE A 1 120 ? 13.443 8.274 -7.701 1.00 86.00 120 ILE A N 1
ATOM 904 C CA . ILE A 1 120 ? 13.745 9.702 -7.891 1.00 86.00 120 ILE A CA 1
ATOM 905 C C . ILE A 1 120 ? 14.365 9.947 -9.274 1.00 86.00 120 ILE A C 1
ATOM 907 O O . ILE A 1 120 ? 13.952 10.866 -9.980 1.00 86.00 120 ILE A O 1
ATOM 911 N N . ILE A 1 121 ? 15.320 9.111 -9.693 1.00 90.44 121 ILE A N 1
ATOM 912 C CA . ILE A 1 121 ? 15.946 9.213 -11.022 1.00 90.44 121 ILE A CA 1
ATOM 913 C C . ILE A 1 121 ? 14.906 9.002 -12.129 1.00 90.44 121 ILE A C 1
ATOM 915 O O . ILE A 1 121 ? 14.892 9.759 -13.098 1.00 90.44 121 ILE A O 1
ATOM 919 N N . MET A 1 122 ? 14.009 8.024 -11.976 1.00 85.50 122 MET A N 1
ATOM 920 C CA . MET A 1 122 ? 12.910 7.789 -12.916 1.00 85.50 122 MET A CA 1
ATOM 921 C C . MET A 1 122 ? 11.983 9.007 -13.008 1.00 85.50 122 MET A C 1
ATOM 923 O O . MET A 1 122 ? 11.671 9.444 -14.113 1.00 85.50 122 MET A O 1
ATOM 927 N N . ALA A 1 123 ? 11.590 9.594 -11.875 1.00 81.12 123 ALA A N 1
ATOM 928 C CA . ALA A 1 123 ? 10.736 10.779 -11.847 1.00 81.12 123 ALA A CA 1
ATOM 929 C C . ALA A 1 123 ? 11.386 11.968 -12.574 1.00 81.12 123 ALA A C 1
ATOM 931 O O . ALA A 1 123 ? 10.752 12.599 -13.419 1.00 81.12 123 ALA A O 1
ATOM 932 N N . ILE A 1 124 ? 12.671 12.232 -12.313 1.00 87.06 124 ILE A N 1
ATOM 933 C CA . ILE A 1 124 ? 13.433 13.283 -13.006 1.00 87.06 124 ILE A CA 1
ATOM 934 C C . ILE A 1 124 ? 13.550 12.972 -14.507 1.00 87.06 124 ILE A C 1
ATOM 936 O O . ILE A 1 124 ? 13.388 13.870 -15.333 1.00 87.06 124 ILE A O 1
ATOM 940 N N . GLY A 1 125 ? 13.781 11.708 -14.870 1.00 82.75 125 GLY A N 1
ATOM 941 C CA . GLY A 1 125 ? 13.856 11.255 -16.259 1.00 82.75 125 GLY A CA 1
ATOM 942 C C . GLY A 1 125 ? 12.549 11.453 -17.027 1.00 82.75 125 GLY A C 1
ATOM 943 O O . GLY A 1 125 ? 12.581 11.911 -18.166 1.00 82.75 125 GLY A O 1
ATOM 944 N N . VAL A 1 126 ? 11.400 11.191 -16.400 1.00 80.00 126 VAL A N 1
ATOM 945 C CA . VAL A 1 126 ? 10.077 11.453 -16.989 1.00 80.00 126 VAL A CA 1
ATOM 946 C C . VAL A 1 126 ? 9.836 12.954 -17.142 1.00 80.00 126 VAL A C 1
ATOM 948 O O . VAL A 1 126 ? 9.402 13.385 -18.207 1.00 80.00 126 VAL A O 1
ATOM 951 N N . ILE A 1 127 ? 10.174 13.764 -16.131 1.00 77.56 127 ILE A N 1
ATOM 952 C CA . ILE A 1 127 ? 10.062 15.229 -16.211 1.00 77.56 127 ILE A CA 1
ATOM 953 C C . ILE A 1 127 ? 10.880 15.748 -17.398 1.00 77.56 127 ILE A C 1
ATOM 955 O O . ILE A 1 127 ? 10.349 16.443 -18.259 1.00 77.56 127 ILE A O 1
ATOM 959 N N . PHE A 1 128 ? 12.152 15.362 -17.500 1.00 78.88 128 PHE A N 1
ATOM 960 C CA . PHE A 1 128 ? 13.010 15.787 -18.605 1.00 78.88 128 PHE A CA 1
ATOM 961 C C . PHE A 1 128 ? 12.556 15.216 -19.962 1.00 78.88 128 PHE A C 1
ATOM 963 O O . PHE A 1 128 ? 12.606 15.913 -20.977 1.00 78.88 128 PHE A O 1
ATOM 970 N N . GLY A 1 129 ? 12.059 13.977 -19.987 1.00 71.94 129 GLY A N 1
ATOM 971 C CA . GLY A 1 129 ? 11.527 13.311 -21.178 1.00 71.94 129 GLY A CA 1
ATOM 972 C C . GLY A 1 129 ? 10.284 13.992 -21.752 1.00 71.94 129 GLY A C 1
ATOM 973 O O . GLY A 1 129 ? 10.147 14.049 -22.973 1.00 71.94 129 GLY A O 1
ATOM 974 N N . ILE A 1 130 ? 9.436 14.569 -20.893 1.00 70.69 130 ILE A N 1
ATOM 975 C CA . ILE A 1 130 ? 8.270 15.375 -21.286 1.00 70.69 130 ILE A CA 1
ATOM 976 C C . ILE A 1 130 ? 8.701 16.705 -21.923 1.00 70.69 130 ILE A C 1
ATOM 978 O O . ILE A 1 130 ? 8.083 17.141 -22.887 1.00 70.69 130 ILE A O 1
ATOM 982 N N . PHE A 1 131 ? 9.775 17.340 -21.437 1.00 67.31 131 PHE A N 1
ATOM 983 C CA . PHE A 1 131 ? 10.260 18.610 -22.001 1.00 67.31 131 PHE A CA 1
ATOM 984 C C . PHE A 1 131 ? 11.104 18.453 -23.277 1.00 67.31 131 PHE A C 1
ATOM 986 O O . PHE A 1 131 ? 11.250 19.416 -24.026 1.00 67.31 131 PHE A O 1
ATOM 993 N N . THR A 1 132 ? 11.672 17.271 -23.534 1.00 66.81 132 THR A N 1
ATOM 994 C CA . THR A 1 132 ? 12.607 17.046 -24.655 1.00 66.81 132 THR A CA 1
ATOM 995 C C . THR A 1 132 ? 12.026 16.270 -25.836 1.00 66.81 132 THR A C 1
ATOM 997 O O . THR A 1 132 ? 12.563 16.381 -26.938 1.00 66.81 132 THR A O 1
ATOM 1000 N N . ASN A 1 133 ? 10.926 15.527 -25.662 1.00 54.50 133 ASN A N 1
ATOM 1001 C CA . ASN A 1 133 ? 10.286 14.786 -26.753 1.00 54.50 133 ASN A CA 1
ATOM 1002 C 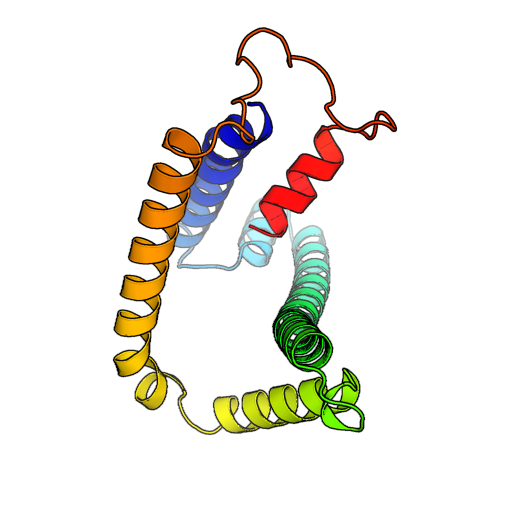C . ASN A 1 133 ? 9.051 15.525 -27.314 1.00 54.50 133 ASN A C 1
ATOM 1004 O O . ASN A 1 133 ? 8.061 15.676 -26.600 1.00 54.50 133 ASN A O 1
ATOM 1008 N N . PRO A 1 134 ? 9.024 15.883 -28.614 1.00 56.94 134 PRO A N 1
ATOM 1009 C CA . PRO A 1 134 ? 7.898 16.581 -29.253 1.00 56.94 134 PRO A CA 1
ATOM 1010 C C . PRO A 1 134 ? 6.638 15.715 -29.476 1.00 56.94 134 PRO A C 1
ATOM 1012 O O . PRO A 1 134 ? 5.637 16.219 -29.973 1.00 56.94 134 PRO A O 1
ATOM 1015 N N . ALA A 1 135 ? 6.666 14.424 -29.120 1.00 54.50 135 ALA A N 1
ATOM 1016 C CA . ALA A 1 135 ? 5.515 13.514 -29.196 1.00 54.50 135 ALA A CA 1
ATOM 1017 C C . ALA A 1 135 ? 4.606 13.557 -27.950 1.00 54.50 135 ALA A C 1
ATOM 1019 O O . ALA A 1 135 ? 3.502 13.018 -27.979 1.00 54.50 135 ALA A O 1
ATOM 1020 N N . TYR A 1 136 ? 5.050 14.202 -26.865 1.00 49.72 136 TYR A N 1
ATOM 1021 C CA . TYR A 1 136 ? 4.260 14.406 -25.650 1.00 49.72 136 TYR A CA 1
ATOM 1022 C C . TYR A 1 136 ? 3.804 15.861 -25.581 1.00 49.72 136 TYR A C 1
ATOM 1024 O O . TYR A 1 136 ? 4.253 16.646 -24.749 1.00 49.72 136 TYR A O 1
ATOM 1032 N N . THR A 1 137 ? 2.911 16.240 -26.492 1.00 51.75 137 THR A N 1
ATOM 1033 C CA . THR A 1 137 ? 2.203 17.515 -26.384 1.00 51.75 137 THR A CA 1
ATOM 1034 C C . THR A 1 137 ? 1.360 17.477 -25.118 1.00 51.75 137 THR A C 1
ATOM 1036 O O . THR A 1 137 ? 0.443 16.661 -25.014 1.00 51.75 137 THR A O 1
ATOM 1039 N N . ILE A 1 138 ? 1.687 18.334 -24.151 1.00 52.41 138 ILE A N 1
ATOM 1040 C CA . ILE A 1 138 ? 0.869 18.564 -22.962 1.00 52.41 138 ILE A CA 1
ATOM 1041 C C . ILE A 1 138 ? -0.513 18.992 -23.475 1.00 52.41 138 ILE A C 1
ATOM 1043 O O . ILE A 1 138 ? -0.600 20.063 -24.078 1.00 52.41 138 ILE A O 1
ATOM 1047 N N . PRO A 1 139 ? -1.574 18.180 -23.299 1.00 56.50 139 PRO A N 1
ATOM 1048 C CA . PRO A 1 139 ? -2.913 18.586 -23.694 1.00 56.50 139 PRO A CA 1
ATOM 1049 C C . PRO A 1 139 ? -3.243 19.855 -22.916 1.00 56.50 139 PRO A C 1
ATOM 1051 O O . PRO A 1 139 ? -3.087 19.895 -21.691 1.00 56.50 139 PRO A O 1
ATOM 1054 N N . GLU A 1 140 ? -3.608 20.912 -23.631 1.00 53.06 140 GLU A N 1
ATOM 1055 C CA . GLU A 1 140 ? -3.758 22.237 -23.052 1.00 53.06 140 GLU A CA 1
ATOM 1056 C C . GLU A 1 140 ? -4.785 22.198 -21.914 1.00 53.06 140 GLU A C 1
ATOM 1058 O O . GLU A 1 140 ? -5.880 21.648 -22.047 1.00 53.06 140 GLU A O 1
ATOM 1063 N N . ILE A 1 141 ? -4.417 22.786 -20.771 1.00 55.12 141 ILE A N 1
ATOM 1064 C CA . ILE A 1 141 ? -5.201 22.816 -19.519 1.00 55.12 141 ILE A CA 1
ATOM 1065 C C . ILE A 1 141 ? -6.636 23.330 -19.745 1.00 55.12 141 ILE A C 1
ATOM 1067 O O . ILE A 1 141 ? -7.536 23.034 -18.961 1.00 55.12 141 ILE A O 1
ATOM 1071 N N . TRP A 1 142 ? -6.847 24.080 -20.824 1.00 54.94 142 TRP A N 1
ATOM 1072 C CA . TRP A 1 142 ? -8.074 24.802 -21.126 1.00 54.94 142 TRP A CA 1
ATOM 1073 C C . TRP A 1 142 ? -9.020 24.080 -22.101 1.00 54.94 142 TRP A C 1
ATOM 1075 O O . TRP A 1 142 ? -10.217 24.348 -22.041 1.00 54.94 142 TRP A O 1
ATOM 1085 N N . ASP A 1 143 ? -8.546 23.122 -22.910 1.00 51.03 143 ASP A N 1
ATOM 1086 C CA . ASP A 1 143 ? -9.362 22.449 -23.947 1.00 51.03 143 ASP A CA 1
ATOM 1087 C C . ASP A 1 143 ? -9.972 21.104 -23.503 1.00 51.03 143 ASP A C 1
ATOM 1089 O O . ASP A 1 143 ? -10.841 20.540 -24.169 1.00 51.03 143 ASP A O 1
ATOM 1093 N N . HIS A 1 144 ? -9.573 20.583 -22.338 1.00 52.62 144 HIS A N 1
ATOM 1094 C CA . HIS A 1 144 ? -9.946 19.240 -21.875 1.00 52.62 144 HIS A CA 1
ATOM 1095 C C . HIS A 1 144 ? -10.737 19.245 -20.557 1.00 52.62 144 HIS A C 1
ATOM 1097 O O . HIS A 1 144 ? -10.436 18.511 -19.613 1.00 52.62 144 HIS A O 1
ATOM 1103 N N . PHE A 1 145 ? -11.804 20.049 -20.505 1.00 51.19 145 PHE A N 1
ATOM 1104 C CA . PHE A 1 145 ? -12.836 19.988 -19.454 1.00 51.19 145 PHE A CA 1
ATOM 1105 C C . PHE A 1 145 ? -13.860 18.843 -19.653 1.00 51.19 145 PHE A C 1
ATOM 1107 O O . PHE A 1 145 ? -14.815 18.729 -18.885 1.00 51.19 145 PHE A O 1
ATOM 1114 N N . GLY A 1 146 ? -13.668 17.981 -20.661 1.00 57.19 146 GLY A N 1
ATOM 1115 C CA . GLY A 1 146 ? -14.503 16.808 -20.956 1.00 57.19 146 GLY A CA 1
ATOM 1116 C C . GLY A 1 146 ? -13.799 15.463 -20.720 1.00 57.19 146 GLY A C 1
ATOM 1117 O O . GLY A 1 146 ? -12.581 15.396 -20.573 1.00 57.19 146 GLY A O 1
ATOM 1118 N N . SER A 1 147 ? -14.582 14.374 -20.686 1.00 48.94 147 SER A N 1
ATOM 1119 C CA . SER A 1 147 ? -14.082 12.993 -20.567 1.00 48.94 147 SER A CA 1
ATOM 1120 C C . SER A 1 147 ? -13.126 12.662 -21.717 1.00 48.94 147 SER A C 1
ATOM 1122 O O . SER A 1 147 ? -13.531 12.654 -22.875 1.00 48.94 147 SER A O 1
ATOM 1124 N N . MET A 1 148 ? -11.862 12.370 -21.408 1.00 54.25 148 MET A N 1
ATOM 1125 C CA . MET A 1 148 ? -10.821 12.066 -22.401 1.00 54.25 148 MET A CA 1
ATOM 1126 C C . MET A 1 148 ? -10.731 10.563 -22.718 1.00 54.25 148 MET A C 1
ATOM 1128 O O . MET A 1 148 ? -9.673 10.052 -23.077 1.00 54.25 148 MET A O 1
ATOM 1132 N N . HIS A 1 149 ? -11.842 9.838 -22.554 1.00 46.19 149 HIS A N 1
ATOM 1133 C CA . HIS A 1 149 ? -11.958 8.439 -22.945 1.00 46.19 149 HIS A CA 1
ATOM 1134 C C . HIS A 1 149 ? -12.845 8.338 -24.198 1.00 46.19 149 HIS A C 1
ATOM 1136 O O . HIS A 1 149 ? -13.982 8.813 -24.152 1.00 46.19 149 HIS A O 1
ATOM 1142 N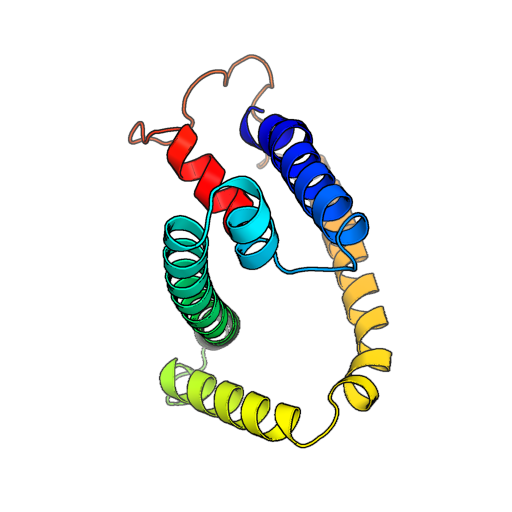 N . PRO A 1 150 ? -12.383 7.715 -25.302 1.00 53.47 150 PRO A N 1
ATOM 1143 C CA . PRO A 1 150 ? -13.121 7.653 -26.572 1.00 53.47 150 PRO A CA 1
ATOM 1144 C C . PRO A 1 150 ? -14.501 6.971 -26.484 1.00 53.47 150 PRO A C 1
ATOM 1146 O O . PRO A 1 150 ? -15.275 7.048 -27.432 1.00 53.47 150 PRO A O 1
ATOM 1149 N N . SER A 1 151 ? -14.834 6.337 -25.353 1.00 54.78 151 SER A N 1
ATOM 1150 C CA . SER A 1 151 ? -16.130 5.701 -25.077 1.00 54.78 151 SER A CA 1
ATOM 1151 C C . SER A 1 151 ? -16.962 6.377 -23.970 1.00 54.78 151 SER A C 1
ATOM 1153 O O . SER A 1 151 ? -17.959 5.807 -23.533 1.00 54.78 151 SER A O 1
ATOM 1155 N N . GLY A 1 152 ? -16.603 7.587 -23.513 1.00 54.47 152 GLY A N 1
ATOM 1156 C CA . GLY A 1 152 ? -17.467 8.397 -22.637 1.00 54.47 152 GLY A CA 1
ATOM 1157 C C . GLY A 1 152 ? -17.789 7.761 -21.278 1.00 54.47 152 GLY A C 1
ATOM 1158 O O . GLY A 1 152 ? -18.862 7.991 -20.722 1.00 54.47 152 GLY A O 1
ATOM 1159 N N . THR A 1 153 ? -16.884 6.942 -20.740 1.00 57.69 153 THR A N 1
ATOM 1160 C CA . THR A 1 153 ? -17.085 6.282 -19.446 1.00 57.69 153 THR A CA 1
ATOM 1161 C C . THR A 1 153 ? -17.175 7.298 -18.299 1.00 57.69 153 THR A C 1
ATOM 1163 O O . THR A 1 153 ? -16.576 8.381 -18.365 1.00 57.69 153 THR A O 1
ATOM 1166 N N . PRO A 1 154 ? -17.941 6.984 -17.236 1.00 58.72 154 PRO A N 1
ATOM 1167 C CA . PRO A 1 154 ? -18.170 7.911 -16.136 1.00 58.72 154 PRO A CA 1
ATOM 1168 C C . PRO A 1 154 ? -16.864 8.244 -15.403 1.00 58.72 154 PRO A C 1
ATOM 1170 O O . PRO A 1 154 ? -16.231 7.390 -14.779 1.00 58.72 154 PRO A O 1
ATOM 1173 N N . ILE A 1 155 ? -16.507 9.531 -15.444 1.00 57.72 155 ILE A N 1
ATOM 1174 C CA . ILE A 1 155 ? -15.299 10.135 -14.854 1.00 57.72 155 ILE A CA 1
ATOM 1175 C C . ILE A 1 155 ? -15.161 9.800 -13.358 1.00 57.72 155 ILE A C 1
ATOM 1177 O O . ILE A 1 155 ? -14.056 9.617 -12.853 1.00 57.72 155 ILE A O 1
ATOM 1181 N N . TRP A 1 156 ? -16.286 9.675 -12.651 1.00 55.69 156 TRP A N 1
ATOM 1182 C CA . TRP A 1 156 ? -16.317 9.429 -11.209 1.00 55.69 156 TRP A CA 1
ATOM 1183 C C . TRP A 1 156 ? -15.907 8.000 -10.817 1.00 55.69 156 TRP A C 1
ATOM 1185 O O . TRP A 1 156 ? -15.183 7.821 -9.840 1.00 55.69 156 TRP A O 1
ATOM 1195 N N . SER A 1 157 ? -16.291 6.982 -11.598 1.00 52.69 157 SER A N 1
ATOM 1196 C CA . SER A 1 157 ? -15.896 5.589 -11.332 1.00 52.69 157 SER A CA 1
ATOM 1197 C C . SER A 1 157 ? -14.412 5.353 -11.600 1.00 52.69 157 SER A C 1
ATOM 1199 O O . SER A 1 157 ? -13.746 4.688 -10.810 1.00 52.69 157 SER A O 1
ATOM 1201 N N . PHE A 1 158 ? -13.873 5.935 -12.675 1.00 54.59 158 PHE A N 1
ATOM 1202 C CA . PHE A 1 158 ? -12.442 5.840 -12.968 1.00 54.59 158 PHE A CA 1
ATOM 1203 C C . PHE A 1 158 ? -11.593 6.592 -11.948 1.00 54.59 158 PHE A C 1
ATOM 1205 O O . PHE A 1 158 ? -10.539 6.089 -11.575 1.00 54.59 158 PHE A O 1
ATOM 1212 N N . MET A 1 159 ? -12.067 7.735 -11.439 1.00 57.62 159 MET A N 1
ATOM 1213 C CA . MET A 1 159 ? -11.376 8.453 -10.371 1.00 57.62 159 MET A CA 1
ATOM 1214 C C . MET A 1 159 ? -11.168 7.544 -9.158 1.00 57.62 159 MET A C 1
ATOM 1216 O O . MET A 1 159 ? -10.030 7.355 -8.748 1.00 57.62 159 MET A O 1
ATOM 1220 N N . PHE A 1 160 ? -12.218 6.899 -8.646 1.00 54.72 160 PHE A N 1
ATOM 1221 C CA . PHE A 1 160 ? -12.071 5.996 -7.503 1.00 54.72 160 PHE A CA 1
ATOM 1222 C C . PHE A 1 160 ? -11.168 4.801 -7.756 1.00 54.72 160 PHE A C 1
ATOM 1224 O O . PHE A 1 160 ? -10.429 4.426 -6.857 1.00 54.72 160 PHE A O 1
ATOM 1231 N N . ILE A 1 161 ? -11.183 4.235 -8.963 1.00 53.84 161 ILE A N 1
ATOM 1232 C CA . ILE A 1 161 ? -10.269 3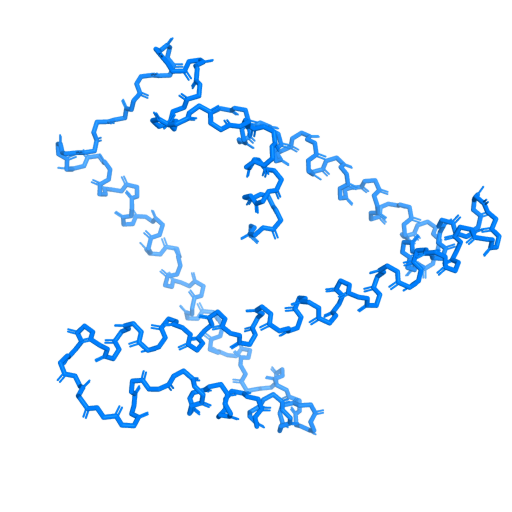.146 -9.321 1.00 53.84 161 ILE A CA 1
ATOM 1233 C C . ILE A 1 161 ? -8.825 3.657 -9.331 1.00 53.84 161 ILE A C 1
ATOM 1235 O O . ILE A 1 161 ? -7.963 3.042 -8.724 1.00 53.84 161 ILE A O 1
ATOM 1239 N N . THR A 1 162 ? -8.550 4.811 -9.943 1.00 54.88 162 THR A N 1
ATOM 1240 C CA . THR A 1 162 ? -7.189 5.378 -9.982 1.00 54.88 162 THR A CA 1
ATOM 1241 C C . THR A 1 162 ? -6.687 5.867 -8.624 1.00 54.88 162 THR A C 1
ATOM 1243 O O . THR A 1 162 ? -5.491 5.801 -8.380 1.00 54.88 162 THR A O 1
ATOM 1246 N N . VAL A 1 163 ? -7.574 6.331 -7.736 1.00 53.94 163 VAL A N 1
ATOM 1247 C CA . VAL A 1 163 ? -7.217 6.706 -6.357 1.00 53.94 163 VAL A CA 1
ATOM 1248 C C . VAL A 1 163 ? -7.016 5.461 -5.488 1.00 53.94 163 VAL A C 1
ATOM 1250 O O . VAL A 1 163 ? -6.108 5.442 -4.669 1.00 53.94 163 VAL A O 1
ATOM 1253 N N . ALA A 1 164 ? -7.828 4.413 -5.670 1.00 47.22 164 ALA A N 1
ATOM 1254 C CA . ALA A 1 164 ? -7.707 3.159 -4.920 1.00 47.22 164 ALA A CA 1
ATOM 1255 C C . ALA A 1 164 ? -6.526 2.288 -5.378 1.00 47.22 164 ALA A C 1
ATOM 1257 O O . ALA A 1 164 ? -5.996 1.517 -4.585 1.00 47.22 164 ALA A O 1
ATOM 1258 N N . CYS A 1 165 ? -6.129 2.393 -6.648 1.00 47.59 165 CYS A N 1
ATOM 1259 C CA . CYS A 1 165 ? -4.931 1.761 -7.203 1.00 47.59 165 CYS A CA 1
ATOM 1260 C C . CYS A 1 165 ? -3.682 2.659 -7.124 1.00 47.59 165 CYS A C 1
ATOM 1262 O O . CYS A 1 165 ? -2.688 2.322 -7.770 1.00 47.59 165 CYS A O 1
ATOM 1264 N N . GLY A 1 166 ? -3.765 3.798 -6.420 1.00 38.00 166 GLY A N 1
ATOM 1265 C CA . GLY A 1 166 ? -2.655 4.732 -6.211 1.00 38.00 166 GLY A CA 1
ATOM 1266 C C . GLY A 1 166 ? -1.459 4.102 -5.513 1.00 38.00 166 GLY A C 1
ATOM 1267 O O . GLY A 1 166 ? -1.673 3.238 -4.634 1.00 38.00 166 GLY A O 1
#

Secondary structure (DSSP, 8-state):
-HHHHHIIIIIHHHHHHHHHHHHTTTT--HHHHHHHHH-HHHHHHHHHHHHHHHHHHHHHHHHHHHHHHHHHHHHTT--SGGG-HHHHHHHHHHHHHHHHHTTTHHHHTTTHHHHHHHHHHHHHHHHHHHHH-TT-----TTT--S--STT---HHHHHHHHHHT-